Protein AF-A0A439L835-F1 (afdb_monomer_lite)

Sequence (67 aa):
MAEIALGWLGWTEEQALRTDVNAIRVAYQGRTSMLRAIFGEEDEPERKKQPITTGDQFDAMFGVGRD

Radius of gyration: 21.18 Å; chains: 1; bounding box: 47×39×41 Å

Foldseek 3Di:
DCCQVCPVVVHDPVVVVPDDPVVSVVSSVVVVVVVCVVPPDDPDPPPPPPPDQDPVRVCVVPVPDDD

pLDDT: mean 84.26, std 14.52, range [50.5, 98.06]

Secondary structure (DSSP, 8-state):
-HIIIIIIS---HHHHHHS-HHHHHHHHHHHHHHHHHHH----------PPP--HHHHHHHH-----

Structure (mmCIF, N/CA/C/O backbone):
data_AF-A0A439L835-F1
#
_entry.id   AF-A0A439L835-F1
#
loop_
_atom_site.group_PDB
_atom_site.id
_atom_site.type_symbol
_atom_site.label_atom_id
_atom_site.label_alt_id
_atom_site.label_comp_id
_atom_site.label_asym_id
_atom_site.label_entity_id
_atom_site.label_seq_id
_atom_site.pdbx_PDB_ins_code
_atom_site.Cartn_x
_atom_site.Cartn_y
_atom_site.Cartn_z
_atom_site.occupancy
_atom_site.B_iso_or_equiv
_atom_site.auth_seq_id
_atom_site.auth_comp_id
_atom_site.auth_asym_id
_atom_site.auth_atom_id
_atom_site.pdbx_PDB_model_num
ATOM 1 N N . MET A 1 1 ? 1.032 0.166 7.575 1.00 86.44 1 MET A N 1
ATOM 2 C CA . MET A 1 1 ? -0.007 -0.725 7.001 1.00 86.44 1 MET A CA 1
ATOM 3 C C . MET A 1 1 ? -1.310 0.002 6.700 1.00 86.44 1 MET A C 1
ATOM 5 O O . MET A 1 1 ? -1.845 -0.241 5.630 1.00 86.44 1 MET A O 1
ATOM 9 N N . ALA A 1 2 ? -1.786 0.917 7.555 1.00 89.94 2 ALA A N 1
ATOM 10 C CA . ALA A 1 2 ? -2.982 1.720 7.268 1.00 89.94 2 ALA A 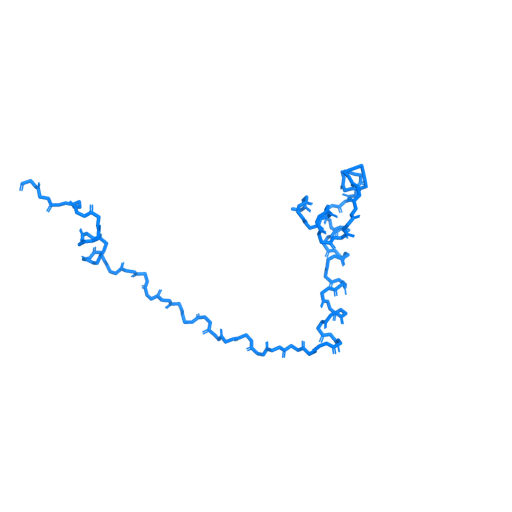CA 1
ATOM 11 C C . ALA A 1 2 ? -2.875 2.530 5.960 1.00 89.94 2 ALA A C 1
ATOM 13 O O . ALA A 1 2 ? -3.782 2.472 5.144 1.00 89.94 2 ALA A O 1
ATOM 14 N N . GLU A 1 3 ? -1.741 3.187 5.698 1.00 95.19 3 GLU A N 1
ATOM 15 C CA . GLU A 1 3 ? -1.502 3.906 4.432 1.00 95.19 3 GLU A CA 1
ATOM 16 C C . GLU A 1 3 ? -1.632 2.999 3.195 1.00 95.19 3 GLU A C 1
ATOM 18 O O . GLU A 1 3 ? -2.260 3.366 2.205 1.00 95.19 3 GLU A O 1
ATOM 23 N N . ILE A 1 4 ? -1.107 1.773 3.274 1.00 96.56 4 ILE A N 1
ATOM 24 C CA . ILE A 1 4 ? -1.212 0.787 2.193 1.00 96.56 4 ILE A CA 1
ATOM 25 C C . ILE A 1 4 ? -2.661 0.317 2.039 1.00 96.56 4 ILE A C 1
ATOM 27 O O . ILE A 1 4 ? -3.167 0.264 0.926 1.00 96.56 4 ILE A O 1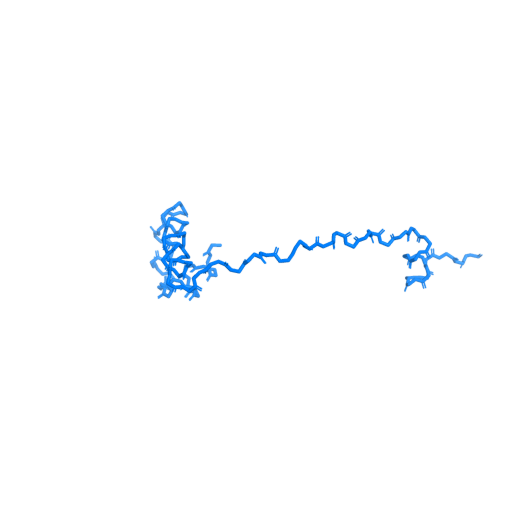
ATOM 31 N N . ALA A 1 5 ? -3.344 -0.031 3.128 1.00 96.25 5 ALA A N 1
ATOM 32 C CA . ALA A 1 5 ? -4.703 -0.560 3.053 1.00 96.25 5 ALA A CA 1
ATOM 33 C C . ALA A 1 5 ? -5.724 0.506 2.615 1.00 96.25 5 ALA A C 1
ATOM 35 O O . ALA A 1 5 ? -6.505 0.270 1.699 1.00 96.25 5 ALA A O 1
ATOM 36 N N . LEU A 1 6 ? -5.690 1.688 3.225 1.00 97.62 6 LEU A N 1
ATOM 37 C CA . LEU A 1 6 ? -6.658 2.756 2.966 1.00 97.62 6 LEU A CA 1
ATOM 38 C C . LEU A 1 6 ? -6.316 3.549 1.706 1.00 97.62 6 LEU A C 1
ATOM 40 O O . LEU A 1 6 ? -7.195 3.841 0.904 1.00 97.62 6 LEU A O 1
ATOM 44 N N . GLY A 1 7 ? -5.037 3.879 1.519 1.00 96.50 7 GLY A N 1
ATOM 45 C CA . GLY A 1 7 ? -4.571 4.655 0.375 1.00 96.50 7 GLY A CA 1
ATOM 46 C C . GLY A 1 7 ? -4.399 3.787 -0.865 1.00 96.50 7 GLY A C 1
ATOM 47 O O . GLY A 1 7 ? -5.144 3.912 -1.830 1.00 96.50 7 GLY A O 1
ATOM 48 N N . TRP A 1 8 ? -3.417 2.884 -0.843 1.00 96.19 8 TRP A N 1
ATOM 49 C CA . TRP A 1 8 ? -3.033 2.122 -2.039 1.00 96.19 8 TRP A CA 1
ATOM 50 C C . TRP A 1 8 ? -4.059 1.061 -2.457 1.00 96.19 8 TRP A C 1
ATOM 52 O O . TRP A 1 8 ? -4.367 0.898 -3.640 1.00 96.19 8 TRP A O 1
ATOM 62 N N . LEU A 1 9 ? -4.578 0.298 -1.494 1.00 95.94 9 LEU A N 1
ATOM 63 C CA . LEU A 1 9 ? -5.558 -0.750 -1.770 1.00 95.94 9 LEU A CA 1
ATOM 64 C C . LEU A 1 9 ? -6.975 -0.190 -1.937 1.00 95.94 9 LEU A C 1
ATOM 66 O O . LEU A 1 9 ? -7.780 -0.837 -2.617 1.00 95.94 9 LEU A O 1
ATOM 70 N N . GLY A 1 10 ? -7.240 1.006 -1.397 1.00 96.75 10 GLY A N 1
ATOM 71 C CA . GLY A 1 10 ? -8.536 1.684 -1.450 1.00 96.75 10 GLY A CA 1
ATOM 72 C C . GLY A 1 10 ? -9.592 1.044 -0.547 1.00 96.75 10 GLY A C 1
ATOM 73 O O . GLY A 1 10 ? -10.779 1.102 -0.856 1.00 96.75 10 GLY A O 1
ATOM 74 N N . TRP A 1 11 ? -9.174 0.355 0.515 1.00 96.88 11 TRP A N 1
ATOM 75 C CA . TRP A 1 11 ? -10.087 -0.276 1.465 1.00 96.88 11 TRP A CA 1
ATOM 76 C C . TRP A 1 11 ? -10.669 0.736 2.443 1.00 96.88 11 TRP A C 1
ATOM 78 O O . TRP A 1 11 ? -10.063 1.764 2.743 1.00 96.88 11 TRP A O 1
ATOM 88 N N . THR A 1 12 ? -11.840 0.417 2.988 1.00 98.00 12 THR A N 1
ATOM 89 C CA . THR A 1 12 ? -12.388 1.173 4.114 1.00 98.00 1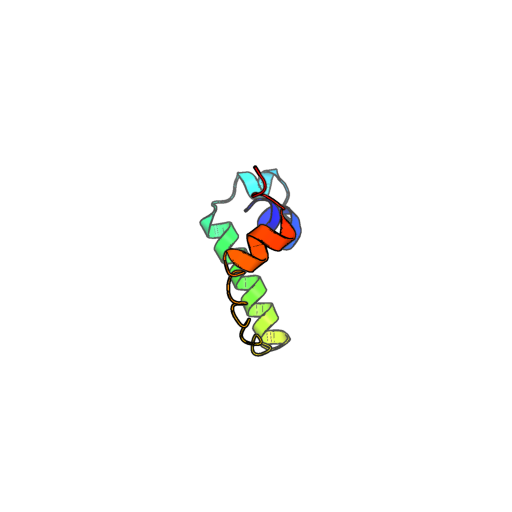2 THR A CA 1
ATOM 90 C C . THR A 1 12 ? -11.593 0.895 5.388 1.00 98.00 12 THR A C 1
ATOM 92 O O . THR A 1 12 ? -10.906 -0.122 5.512 1.00 98.00 12 THR A O 1
ATOM 95 N N . GLU A 1 13 ? -11.725 1.780 6.376 1.00 97.44 13 GLU A N 1
ATOM 96 C CA . GLU A 1 13 ? -11.122 1.587 7.698 1.00 97.44 13 GLU A CA 1
ATOM 97 C C . GLU A 1 13 ? -11.555 0.264 8.340 1.00 97.44 13 GLU A C 1
ATOM 99 O O . GLU A 1 13 ? -10.723 -0.495 8.833 1.00 97.44 13 GLU A O 1
ATOM 104 N N . GLU A 1 14 ? -12.840 -0.072 8.240 1.00 97.81 14 GLU A N 1
ATOM 105 C CA . GLU A 1 14 ? -13.385 -1.331 8.743 1.00 97.81 14 GLU A CA 1
ATOM 106 C C . GLU A 1 14 ? -12.745 -2.554 8.068 1.00 97.81 14 GLU A C 1
ATOM 108 O O . GLU A 1 14 ? -12.374 -3.514 8.744 1.00 97.81 14 GLU A O 1
ATOM 113 N N . GLN A 1 15 ? -12.569 -2.518 6.744 1.00 97.44 15 GLN A N 1
ATOM 114 C CA . GLN A 1 15 ? -11.901 -3.589 6.003 1.00 97.44 15 GLN A CA 1
ATOM 115 C C . GLN A 1 15 ? -10.429 -3.705 6.400 1.00 97.44 15 GLN A C 1
ATOM 117 O O . GLN A 1 15 ? -9.942 -4.812 6.625 1.00 97.44 15 GLN A O 1
ATOM 122 N N . ALA A 1 16 ? -9.724 -2.581 6.529 1.00 96.81 16 ALA A N 1
ATOM 123 C CA . ALA A 1 16 ? -8.321 -2.567 6.918 1.00 96.81 16 ALA A CA 1
ATOM 124 C C . ALA A 1 16 ? -8.110 -3.112 8.339 1.00 96.81 16 ALA A C 1
ATOM 126 O O . ALA A 1 16 ? -7.223 -3.935 8.542 1.00 96.81 16 ALA A O 1
ATOM 127 N N . LEU A 1 17 ? -8.941 -2.701 9.303 1.00 96.50 17 LEU A N 1
ATOM 128 C CA . LEU A 1 17 ? -8.832 -3.121 10.704 1.00 96.50 17 LEU A CA 1
ATOM 129 C C . LEU A 1 17 ? -9.233 -4.583 10.925 1.00 96.50 17 LEU A C 1
ATOM 131 O O . LEU A 1 17 ? -8.720 -5.225 11.839 1.00 96.50 17 LEU A O 1
ATOM 135 N N . ARG A 1 18 ? -10.136 -5.124 10.099 1.00 97.50 18 ARG A N 1
ATOM 136 C CA . ARG A 1 18 ? -10.531 -6.541 10.158 1.00 97.50 18 ARG A CA 1
ATOM 137 C C . ARG A 1 18 ? -9.605 -7.478 9.395 1.00 97.50 18 ARG A C 1
ATOM 139 O O . ARG A 1 18 ? -9.752 -8.692 9.521 1.00 97.50 18 ARG A O 1
ATOM 146 N N . THR A 1 19 ? -8.690 -6.948 8.592 1.00 96.62 19 THR A N 1
ATOM 147 C CA . THR A 1 19 ? -7.816 -7.775 7.762 1.00 96.62 19 THR A CA 1
ATOM 148 C C . THR A 1 19 ? -6.475 -8.007 8.442 1.00 96.62 19 THR A C 1
ATOM 150 O O . THR A 1 19 ? -5.850 -7.085 8.961 1.00 96.62 19 THR A O 1
ATOM 153 N N . ASP A 1 20 ? -6.000 -9.252 8.390 1.00 97.25 20 ASP A N 1
ATOM 154 C CA . ASP A 1 20 ? -4.674 -9.602 8.885 1.00 97.25 20 ASP A CA 1
ATOM 155 C C . ASP A 1 20 ? -3.569 -8.838 8.137 1.00 97.25 20 ASP A C 1
ATOM 157 O O . ASP A 1 20 ? -3.600 -8.658 6.914 1.00 97.25 20 ASP A O 1
ATOM 161 N N . VAL A 1 21 ? -2.540 -8.427 8.874 1.00 95.56 21 VAL A N 1
ATOM 162 C CA . VAL A 1 21 ? -1.410 -7.665 8.330 1.00 95.56 21 VAL A CA 1
ATOM 163 C C . VAL A 1 21 ? -0.700 -8.420 7.200 1.00 95.56 21 VAL A C 1
ATOM 165 O O . VAL A 1 21 ? -0.282 -7.803 6.215 1.00 95.56 21 VAL A O 1
ATOM 168 N N . ASN A 1 22 ? -0.589 -9.749 7.286 1.00 97.44 22 ASN A N 1
ATOM 169 C CA . ASN A 1 22 ? 0.016 -10.550 6.224 1.00 97.44 22 ASN A CA 1
ATOM 170 C C . ASN A 1 22 ? -0.847 -10.550 4.966 1.00 97.44 22 ASN A C 1
ATOM 172 O O . ASN A 1 22 ? -0.300 -10.464 3.869 1.00 97.44 22 ASN A O 1
ATOM 176 N N . ALA A 1 23 ? -2.172 -10.578 5.104 1.00 97.00 23 ALA A N 1
ATOM 177 C CA . ALA A 1 23 ? -3.078 -10.497 3.963 1.00 97.00 23 ALA A CA 1
ATOM 178 C C . ALA A 1 23 ? -2.980 -9.133 3.255 1.00 97.00 23 ALA A C 1
ATOM 180 O O . ALA A 1 23 ? -2.907 -9.089 2.026 1.00 97.00 23 ALA A O 1
ATOM 181 N N . ILE A 1 24 ? -2.861 -8.028 4.006 1.00 96.69 24 ILE A N 1
ATOM 182 C CA . ILE A 1 24 ? -2.591 -6.695 3.430 1.00 96.69 24 ILE A CA 1
ATOM 183 C C . ILE A 1 24 ? -1.273 -6.710 2.643 1.00 96.69 24 ILE A C 1
ATOM 185 O O . ILE A 1 24 ? -1.198 -6.174 1.535 1.00 96.69 24 ILE A O 1
ATOM 189 N N . ARG A 1 25 ? -0.229 -7.353 3.183 1.00 97.38 25 ARG A N 1
ATOM 190 C CA . ARG A 1 25 ? 1.075 -7.460 2.514 1.00 97.38 25 ARG A CA 1
ATOM 191 C C . ARG A 1 25 ? 0.997 -8.273 1.221 1.00 97.38 25 ARG A C 1
ATOM 193 O O . ARG A 1 25 ? 1.563 -7.844 0.220 1.00 97.38 25 ARG A O 1
ATOM 200 N N . VAL A 1 26 ? 0.277 -9.394 1.223 1.00 98.06 26 VAL A N 1
ATOM 201 C CA . VAL A 1 26 ? 0.055 -10.216 0.022 1.00 98.06 26 VAL A CA 1
ATOM 202 C C . VAL A 1 26 ? -0.692 -9.417 -1.048 1.00 98.06 26 VAL A C 1
ATOM 204 O O . VAL A 1 26 ? -0.270 -9.402 -2.203 1.00 98.06 26 VAL A O 1
ATOM 207 N N . ALA A 1 27 ? -1.751 -8.693 -0.671 1.00 96.69 27 ALA A N 1
ATOM 208 C CA . ALA A 1 27 ? -2.507 -7.857 -1.602 1.00 96.69 27 ALA A CA 1
ATOM 209 C C . ALA A 1 27 ? -1.637 -6.752 -2.223 1.00 96.69 27 ALA A C 1
ATOM 211 O O . ALA A 1 27 ? -1.675 -6.535 -3.436 1.00 96.69 27 ALA A O 1
ATOM 212 N N . TYR A 1 28 ? -0.817 -6.089 -1.404 1.00 97.00 28 TYR A N 1
ATOM 213 C CA . TYR A 1 28 ? 0.139 -5.089 -1.868 1.00 97.00 28 TYR A CA 1
ATOM 214 C C . TYR A 1 28 ? 1.141 -5.683 -2.865 1.00 97.00 28 TYR A C 1
ATOM 216 O O . TYR A 1 28 ? 1.252 -5.196 -3.987 1.00 97.00 28 TYR A O 1
ATOM 224 N N . GLN A 1 29 ? 1.811 -6.776 -2.490 1.00 96.69 29 GLN A N 1
ATOM 225 C CA . GLN A 1 29 ? 2.817 -7.434 -3.328 1.00 96.69 29 GLN A CA 1
ATOM 226 C C . GLN A 1 29 ? 2.238 -7.922 -4.658 1.00 96.69 29 GLN A C 1
ATOM 228 O O . GLN A 1 29 ? 2.868 -7.732 -5.696 1.00 96.69 29 GLN A O 1
ATOM 233 N N . GLY A 1 30 ? 1.033 -8.497 -4.647 1.00 97.00 30 GLY A N 1
ATOM 234 C CA . GLY A 1 30 ? 0.360 -8.953 -5.862 1.00 97.00 30 GLY A CA 1
ATOM 235 C C . GLY A 1 30 ? 0.093 -7.812 -6.846 1.00 97.00 30 GLY A C 1
ATOM 236 O O . GLY A 1 30 ? 0.408 -7.936 -8.029 1.00 97.00 30 GLY A O 1
ATOM 237 N N . ARG A 1 31 ? -0.415 -6.667 -6.364 1.00 95.75 31 ARG A N 1
ATOM 238 C CA . ARG A 1 31 ? -0.631 -5.486 -7.219 1.00 95.75 31 ARG A CA 1
ATOM 239 C C . ARG A 1 31 ? 0.684 -4.919 -7.748 1.00 95.75 31 ARG A C 1
ATOM 241 O O . ARG A 1 31 ? 0.777 -4.627 -8.934 1.00 95.75 31 ARG A O 1
ATOM 248 N N . THR A 1 32 ? 1.712 -4.812 -6.909 1.00 94.88 32 THR A N 1
ATOM 249 C CA . THR A 1 32 ? 3.029 -4.322 -7.340 1.00 94.88 32 THR A CA 1
ATOM 250 C C . THR A 1 32 ? 3.666 -5.249 -8.376 1.00 94.88 32 THR A C 1
ATOM 252 O O . THR A 1 32 ? 4.207 -4.771 -9.367 1.00 94.88 32 THR A O 1
ATOM 255 N N . SER A 1 33 ? 3.556 -6.569 -8.201 1.00 95.69 33 SER A N 1
ATOM 256 C CA . SER A 1 33 ? 4.048 -7.555 -9.170 1.00 95.69 33 SER A CA 1
ATOM 257 C C . SER A 1 33 ? 3.321 -7.452 -10.511 1.00 95.69 33 SER A C 1
ATOM 259 O O . SER A 1 33 ? 3.970 -7.469 -11.553 1.00 95.69 33 SER A O 1
ATOM 261 N N . MET A 1 34 ? 1.998 -7.272 -10.494 1.00 95.88 34 MET A N 1
ATOM 262 C CA . MET A 1 34 ? 1.219 -7.040 -11.711 1.00 95.88 34 MET A CA 1
ATOM 263 C C . MET A 1 34 ? 1.668 -5.766 -12.435 1.00 95.88 34 MET A C 1
ATOM 265 O O . MET A 1 34 ? 1.867 -5.793 -13.645 1.00 95.88 34 MET A O 1
ATOM 269 N N . LEU A 1 35 ? 1.868 -4.663 -11.707 1.00 94.75 35 LEU A N 1
ATOM 270 C CA . LEU A 1 35 ? 2.334 -3.406 -12.298 1.00 94.75 35 LEU A CA 1
ATOM 271 C C . LEU A 1 35 ? 3.732 -3.546 -12.907 1.00 94.75 35 LEU A C 1
ATOM 273 O O . LEU A 1 35 ? 3.933 -3.110 -14.036 1.00 94.75 35 LEU A O 1
ATOM 277 N N . ARG A 1 36 ? 4.664 -4.215 -12.218 1.00 92.62 36 ARG A N 1
ATOM 278 C CA . ARG A 1 36 ? 5.997 -4.528 -12.765 1.00 92.62 36 ARG A CA 1
ATOM 279 C C . ARG A 1 36 ? 5.914 -5.377 -14.030 1.00 92.62 36 ARG A C 1
ATOM 281 O O . ARG A 1 36 ? 6.644 -5.135 -14.980 1.00 92.62 36 ARG A O 1
ATOM 288 N N . ALA A 1 37 ? 5.002 -6.346 -14.073 1.00 92.62 37 ALA A N 1
ATOM 289 C CA . ALA A 1 37 ? 4.807 -7.170 -15.263 1.00 92.62 37 ALA A CA 1
ATOM 290 C C . ALA A 1 37 ? 4.256 -6.371 -16.459 1.00 92.62 37 ALA A C 1
ATOM 292 O O . ALA A 1 37 ? 4.585 -6.686 -17.598 1.00 92.62 37 ALA A O 1
ATOM 293 N N . ILE A 1 38 ? 3.426 -5.350 -16.214 1.00 94.06 38 ILE A N 1
ATOM 294 C CA . ILE A 1 38 ? 2.822 -4.515 -17.266 1.00 94.06 38 ILE A CA 1
ATOM 295 C C . ILE A 1 38 ? 3.795 -3.445 -17.768 1.00 94.06 38 ILE A C 1
ATOM 297 O O . ILE A 1 38 ? 3.904 -3.234 -18.973 1.00 94.06 38 ILE A O 1
ATOM 301 N N . PHE A 1 39 ? 4.469 -2.751 -16.853 1.00 93.06 39 PHE A N 1
ATOM 302 C CA . PHE A 1 39 ? 5.279 -1.573 -17.172 1.00 93.06 39 PHE A CA 1
ATOM 303 C C . PHE A 1 39 ? 6.781 -1.866 -17.269 1.00 93.06 39 PHE A C 1
ATOM 305 O O . PHE A 1 39 ? 7.544 -0.987 -17.659 1.00 93.06 39 PHE A O 1
ATOM 312 N N . GLY A 1 40 ? 7.200 -3.095 -16.963 1.00 84.69 40 GLY A N 1
ATOM 313 C CA . GLY A 1 40 ? 8.605 -3.437 -16.784 1.00 84.69 40 GLY A CA 1
ATOM 314 C C . GLY A 1 40 ? 9.130 -2.994 -15.416 1.00 84.69 40 GLY A C 1
ATOM 315 O O . GLY A 1 40 ? 8.426 -2.384 -14.608 1.00 84.69 40 GLY A O 1
ATOM 316 N N . GLU A 1 41 ? 10.384 -3.337 -15.146 1.00 79.12 41 GLU A N 1
ATOM 317 C CA . GLU A 1 41 ? 11.136 -2.850 -13.994 1.00 79.12 41 GLU A CA 1
ATOM 318 C C . GLU A 1 41 ? 12.231 -1.936 -14.561 1.00 79.12 41 GLU A C 1
ATOM 320 O O . GLU A 1 41 ? 13.010 -2.367 -15.410 1.00 79.12 41 GLU A O 1
ATOM 325 N N . GLU A 1 42 ? 12.243 -0.656 -14.181 1.00 70.19 42 GLU A N 1
ATOM 326 C CA . GLU A 1 42 ? 13.427 0.173 -14.413 1.00 70.19 42 GLU A CA 1
ATOM 327 C C . GLU A 1 42 ? 14.508 -0.324 -13.454 1.00 70.19 42 GLU A C 1
ATOM 329 O O . GLU A 1 42 ? 14.241 -0.469 -12.258 1.00 70.19 42 GLU A O 1
ATOM 334 N N . ASP A 1 43 ? 15.712 -0.594 -13.966 1.00 68.12 43 ASP A N 1
ATOM 335 C CA . ASP A 1 43 ? 16.871 -0.854 -13.117 1.00 68.12 43 ASP A CA 1
ATOM 336 C C . ASP A 1 43 ? 17.011 0.328 -12.149 1.00 68.12 43 ASP A C 1
ATOM 338 O O . ASP A 1 43 ? 17.300 1.454 -12.566 1.00 68.12 43 ASP A O 1
ATOM 342 N N . GLU A 1 44 ? 16.743 0.094 -10.860 1.00 66.06 44 GLU A N 1
ATOM 343 C CA . GLU A 1 44 ? 16.856 1.131 -9.839 1.00 66.06 44 GLU A CA 1
ATOM 344 C C . GLU A 1 44 ? 18.289 1.681 -9.909 1.00 66.06 44 GLU A C 1
ATOM 346 O O . GLU A 1 44 ? 19.239 0.914 -9.711 1.00 66.06 44 GLU A O 1
ATOM 351 N N . PRO A 1 45 ? 18.498 2.981 -10.203 1.00 62.41 45 PRO A N 1
ATOM 352 C CA . PRO A 1 45 ? 19.844 3.520 -10.225 1.00 62.41 45 PRO A CA 1
ATOM 353 C C . PRO A 1 45 ? 20.412 3.331 -8.824 1.00 62.41 45 PRO A C 1
ATOM 355 O O . PRO A 1 45 ? 19.816 3.820 -7.859 1.00 62.41 45 PRO A O 1
ATOM 358 N N . GLU A 1 46 ? 21.533 2.607 -8.710 1.00 63.91 46 GLU A N 1
ATOM 359 C CA . GLU A 1 46 ? 22.209 2.378 -7.435 1.00 63.91 46 GLU A CA 1
ATOM 360 C C . GLU A 1 46 ? 22.281 3.709 -6.690 1.00 63.91 46 GLU A C 1
ATOM 362 O O . GLU A 1 46 ? 23.009 4.630 -7.084 1.00 63.91 46 GLU A O 1
ATOM 367 N N . ARG A 1 47 ? 21.486 3.845 -5.620 1.00 66.44 47 ARG A N 1
ATOM 368 C CA . ARG A 1 47 ? 21.559 5.014 -4.753 1.00 66.44 47 ARG A CA 1
ATOM 369 C C . ARG A 1 47 ? 22.951 4.988 -4.156 1.00 66.44 47 ARG A C 1
ATOM 371 O O . ARG A 1 47 ? 23.196 4.273 -3.185 1.00 66.44 47 ARG A O 1
ATOM 378 N N . LYS A 1 48 ? 23.867 5.758 -4.752 1.00 65.50 48 LYS A N 1
ATOM 379 C CA . LYS A 1 48 ? 25.180 6.029 -4.178 1.00 65.50 48 LYS A CA 1
ATOM 380 C C . LYS A 1 48 ? 24.906 6.465 -2.751 1.00 65.50 48 LYS A C 1
ATOM 382 O O . LYS A 1 48 ? 24.292 7.511 -2.542 1.00 65.50 48 LYS A O 1
ATOM 387 N N . LYS A 1 49 ? 25.286 5.623 -1.788 1.00 65.31 49 LYS A N 1
ATOM 388 C CA . LYS A 1 49 ? 25.266 5.977 -0.373 1.00 65.31 49 LYS A CA 1
ATOM 389 C C . LYS A 1 49 ? 26.126 7.225 -0.287 1.00 65.31 49 LYS A C 1
ATOM 391 O O . LYS A 1 49 ? 27.345 7.130 -0.416 1.00 65.31 49 LYS A O 1
ATOM 396 N N . GLN A 1 50 ? 25.491 8.392 -0.214 1.00 63.88 50 GLN A N 1
ATOM 397 C CA . GLN A 1 50 ? 26.228 9.622 -0.004 1.00 63.88 50 GLN A CA 1
ATOM 398 C C . GLN A 1 50 ? 26.989 9.398 1.302 1.00 63.88 50 GLN A C 1
ATOM 400 O O . GLN A 1 50 ? 26.367 8.942 2.270 1.00 63.88 50 GLN A O 1
ATOM 405 N N . PRO A 1 51 ? 28.321 9.568 1.313 1.00 66.88 51 PRO A N 1
ATOM 406 C CA . PRO A 1 51 ? 29.071 9.404 2.541 1.00 66.88 51 PRO A CA 1
ATOM 407 C C . PRO A 1 51 ? 28.422 10.323 3.568 1.00 66.88 51 PRO A C 1
ATOM 409 O O . PRO A 1 51 ? 28.201 11.502 3.291 1.00 66.88 51 PRO A O 1
ATOM 412 N N . ILE A 1 52 ? 28.030 9.739 4.702 1.00 64.94 52 ILE A N 1
ATOM 413 C CA . ILE A 1 52 ? 27.558 10.496 5.856 1.00 64.94 52 ILE A CA 1
ATOM 414 C C . ILE A 1 52 ? 28.613 11.574 6.082 1.00 64.94 52 ILE A C 1
ATOM 416 O O . ILE A 1 52 ? 29.788 11.246 6.253 1.00 64.94 52 ILE A O 1
ATOM 420 N N . THR A 1 53 ? 28.172 12.827 5.961 1.00 64.75 53 THR A N 1
ATOM 421 C CA . THR A 1 53 ? 28.904 14.060 6.264 1.00 64.75 53 THR A CA 1
ATOM 422 C C . THR A 1 53 ? 29.954 13.784 7.327 1.00 64.75 53 THR A C 1
ATOM 424 O O . THR A 1 53 ? 29.611 13.356 8.431 1.00 64.75 53 THR A O 1
ATOM 427 N N . THR A 1 54 ? 31.229 13.964 6.981 1.00 72.12 54 THR A N 1
ATOM 428 C CA . THR A 1 54 ? 32.321 13.880 7.955 1.00 72.12 54 THR A CA 1
ATOM 429 C C . THR A 1 54 ? 32.027 14.815 9.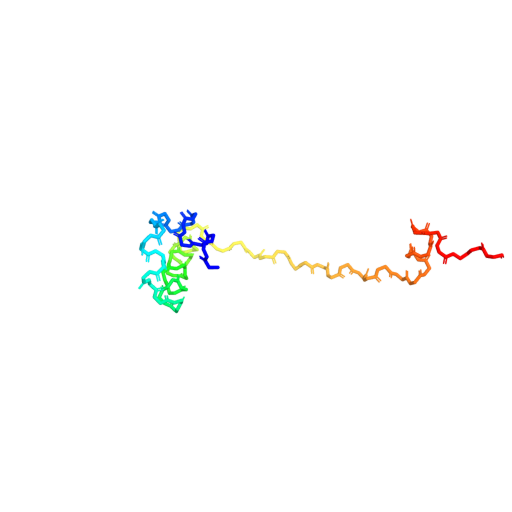130 1.00 72.12 54 THR A C 1
ATOM 431 O O . THR A 1 54 ? 31.333 15.817 8.950 1.00 72.12 54 THR A O 1
ATOM 434 N N . GLY A 1 55 ? 32.535 14.498 10.329 1.00 69.56 55 GLY A N 1
ATOM 435 C CA . GLY A 1 55 ? 32.309 15.312 11.537 1.00 69.56 55 GLY A CA 1
ATOM 436 C C . GLY A 1 55 ? 32.547 16.805 11.290 1.00 69.56 55 GLY A C 1
ATOM 437 O O . GLY A 1 55 ? 31.681 17.619 11.579 1.00 69.56 55 GLY A O 1
ATOM 438 N N . ASP A 1 56 ? 33.617 17.134 10.564 1.00 68.06 56 ASP A N 1
ATOM 439 C CA . ASP A 1 56 ? 33.954 18.507 10.171 1.00 68.06 56 ASP A CA 1
ATOM 440 C C . ASP A 1 56 ? 32.860 19.213 9.342 1.00 68.06 56 ASP A C 1
ATOM 442 O O . ASP A 1 56 ? 32.647 20.418 9.472 1.00 68.06 56 ASP A O 1
ATOM 446 N N . GLN A 1 57 ? 32.152 18.482 8.472 1.00 68.88 57 GLN A N 1
ATOM 447 C CA . GLN A 1 57 ? 31.053 19.029 7.669 1.00 68.88 57 GLN A CA 1
ATOM 448 C C . GLN A 1 57 ? 29.783 19.218 8.500 1.00 68.88 57 GLN A C 1
ATOM 450 O O . GLN A 1 57 ? 29.043 20.170 8.264 1.00 68.88 57 GLN A O 1
ATOM 455 N N . PHE A 1 58 ? 29.539 18.339 9.473 1.00 72.50 58 PHE A N 1
ATOM 456 C CA . PHE A 1 58 ? 28.445 18.492 10.428 1.00 72.50 58 PHE A CA 1
ATOM 457 C C . PHE A 1 58 ? 28.683 19.710 11.332 1.00 72.50 58 PHE A C 1
ATOM 459 O O . PHE A 1 58 ? 27.810 20.568 11.451 1.00 72.50 58 PHE A O 1
ATOM 466 N N . ASP A 1 59 ? 29.891 19.858 11.872 1.00 75.38 59 ASP A N 1
ATOM 467 C CA . ASP A 1 59 ? 30.254 20.968 12.758 1.00 75.38 59 ASP A CA 1
ATOM 468 C C . ASP A 1 59 ? 30.211 22.319 12.032 1.00 75.38 59 ASP A C 1
ATOM 470 O O . ASP A 1 59 ? 29.711 23.305 12.576 1.00 75.38 59 ASP A O 1
ATOM 474 N N . ALA A 1 60 ? 30.639 22.369 10.766 1.00 73.31 60 ALA A N 1
ATOM 475 C CA . ALA A 1 60 ? 30.509 23.563 9.930 1.00 73.31 60 ALA A CA 1
ATOM 476 C C . ALA A 1 60 ? 29.044 23.932 9.623 1.00 73.31 60 ALA A C 1
ATOM 478 O O . ALA A 1 60 ? 28.729 25.113 9.468 1.00 73.31 60 ALA A O 1
ATOM 479 N N . MET A 1 61 ? 28.153 22.940 9.526 1.00 73.94 61 MET A N 1
ATOM 480 C CA . MET A 1 61 ? 26.742 23.137 9.180 1.00 73.94 61 MET A CA 1
ATOM 481 C C . MET A 1 61 ? 25.880 23.493 10.399 1.00 73.94 61 MET A C 1
ATOM 483 O O . MET A 1 61 ? 24.923 24.256 10.267 1.00 73.94 61 MET A O 1
ATOM 487 N N . PHE A 1 62 ? 26.229 22.977 11.582 1.00 80.94 62 PHE A N 1
ATOM 488 C CA . PHE A 1 62 ? 25.451 23.140 12.815 1.00 80.94 62 PHE A CA 1
ATOM 489 C C 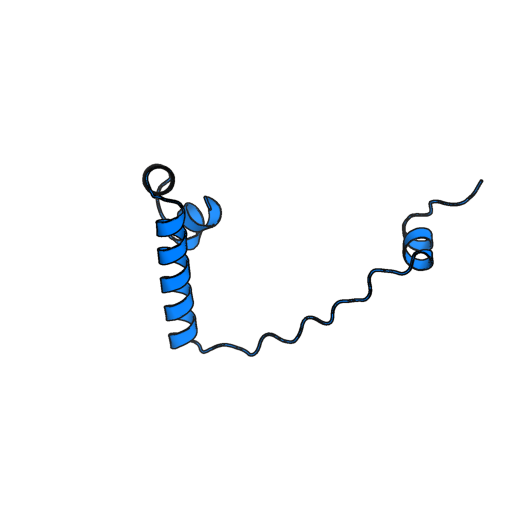. PHE A 1 62 ? 26.137 23.992 13.894 1.00 80.94 62 PHE A C 1
ATOM 491 O O . PHE A 1 62 ? 25.522 24.272 14.919 1.00 80.94 62 PHE A O 1
ATOM 498 N N . GLY A 1 63 ? 27.369 24.459 13.669 1.00 67.81 63 GLY A N 1
ATOM 499 C CA . GLY A 1 63 ? 28.037 25.469 14.498 1.00 67.81 63 GLY A CA 1
ATOM 500 C C . GLY A 1 63 ? 28.289 25.061 15.953 1.00 67.81 63 GLY A C 1
ATOM 501 O O . GLY A 1 63 ? 28.458 25.932 16.806 1.00 67.81 63 GLY A O 1
ATOM 502 N N . VAL A 1 64 ? 28.308 23.763 16.260 1.00 64.62 64 VAL A N 1
ATOM 503 C CA . VAL A 1 64 ? 28.487 23.249 17.625 1.00 64.62 64 VAL A CA 1
ATOM 504 C C . VAL A 1 64 ? 29.980 23.162 17.943 1.00 64.62 64 VAL A C 1
ATOM 506 O O . VAL A 1 64 ? 30.580 22.097 17.894 1.00 64.62 64 VAL A O 1
ATOM 509 N N . GLY A 1 65 ? 30.606 24.301 18.234 1.00 63.28 65 GLY A N 1
ATOM 510 C CA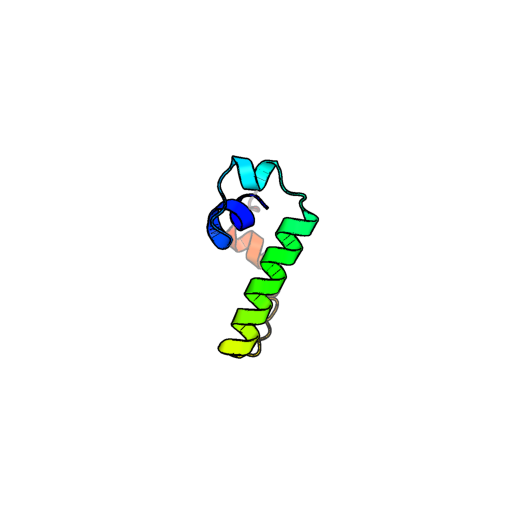 . GLY A 1 65 ? 32.008 24.311 18.658 1.00 63.28 65 GLY A CA 1
ATOM 511 C C . GLY A 1 65 ? 32.684 25.671 18.582 1.00 63.28 65 GLY A C 1
ATOM 512 O O . GLY A 1 65 ? 33.582 25.863 17.766 1.00 63.28 65 GLY A O 1
ATOM 513 N N . ARG A 1 66 ? 32.272 26.612 19.436 1.00 53.88 66 ARG A N 1
ATOM 514 C CA . ARG A 1 66 ? 33.094 27.757 19.855 1.00 53.88 66 ARG A CA 1
ATOM 515 C C . ARG A 1 66 ? 32.746 28.102 21.305 1.00 53.88 66 ARG A C 1
ATOM 517 O O . ARG A 1 66 ? 31.775 28.819 21.530 1.00 53.88 66 ARG A O 1
ATOM 524 N N . ASP A 1 67 ? 33.534 27.559 22.230 1.00 50.50 67 ASP A N 1
ATOM 525 C CA . ASP A 1 67 ? 33.835 28.212 23.511 1.00 50.50 67 ASP A CA 1
ATOM 526 C C . ASP A 1 67 ? 35.049 29.134 23.314 1.00 50.50 67 ASP A C 1
ATOM 528 O O . ASP A 1 67 ? 35.975 28.729 22.565 1.00 50.50 67 ASP A O 1
#